Protein AF-A0A524IPP9-F1 (afdb_monomer)

Foldseek 3Di:
DDDPDPQWDQDDPNPDIDHPPAFAADEDPVDDDDDCPCVDWQLVNLVVQLVVQCVVPNNVSSCVVCVPSRDGHAPADPPLPDDDPDDDPPVCPVVVVPDPDDHDDADPCGDPDPSNDPVVSVQVCCCVPPVVHRPPDDDRHHYDD

Mean predicted aligned error: 6.56 Å

Structure (mmCIF, N/CA/C/O backbone):
data_AF-A0A524IPP9-F1
#
_entry.id   AF-A0A524IPP9-F1
#
loop_
_atom_site.group_PDB
_atom_site.id
_atom_site.type_symbol
_atom_site.label_atom_id
_atom_site.label_alt_id
_atom_site.label_comp_id
_atom_site.label_asym_id
_atom_site.label_entity_id
_atom_site.label_seq_id
_atom_site.pdbx_PDB_ins_code
_atom_site.Cartn_x
_atom_site.Cartn_y
_atom_site.Cartn_z
_atom_site.occupancy
_atom_site.B_iso_or_equiv
_atom_site.auth_seq_id
_atom_site.auth_comp_id
_atom_site.auth_asym_id
_atom_site.auth_atom_id
_atom_site.pdbx_PDB_model_num
ATOM 1 N N . MET A 1 1 ? -23.824 3.805 7.395 1.00 47.44 1 MET A N 1
ATOM 2 C CA . MET A 1 1 ? -24.489 5.099 7.133 1.00 47.44 1 MET A CA 1
ATOM 3 C C . MET A 1 1 ? -23.413 6.177 7.141 1.00 47.44 1 MET A C 1
ATOM 5 O O . MET A 1 1 ? -22.687 6.257 8.122 1.00 47.44 1 MET A O 1
ATOM 9 N N . VAL A 1 2 ? -23.235 6.924 6.047 1.00 62.75 2 VAL A N 1
ATOM 10 C CA . VAL A 1 2 ? -22.328 8.087 6.006 1.00 62.75 2 VAL A CA 1
ATOM 11 C C . VAL A 1 2 ? -23.148 9.299 6.434 1.00 62.75 2 VAL A C 1
ATOM 13 O O . VAL A 1 2 ? -24.167 9.591 5.811 1.00 62.75 2 VAL A O 1
ATOM 16 N N . ARG A 1 3 ? -22.765 9.955 7.534 1.00 72.69 3 ARG A N 1
ATOM 17 C CA . ARG A 1 3 ? -23.484 11.130 8.036 1.00 72.69 3 ARG A CA 1
ATOM 18 C C . ARG A 1 3 ? -22.916 12.378 7.370 1.00 72.69 3 ARG A C 1
ATOM 20 O O . ARG A 1 3 ? -21.836 12.835 7.728 1.00 72.69 3 ARG A O 1
ATOM 27 N N . ASN A 1 4 ? -23.641 12.908 6.394 1.00 83.62 4 ASN A N 1
ATOM 28 C CA . ASN A 1 4 ? -23.262 14.144 5.714 1.00 83.62 4 ASN A CA 1
ATOM 29 C C . ASN A 1 4 ? -23.526 15.368 6.611 1.00 83.62 4 ASN A C 1
ATOM 31 O O . ASN A 1 4 ? -24.336 15.307 7.535 1.00 83.62 4 ASN A O 1
ATOM 35 N N . GLY A 1 5 ? -22.837 16.481 6.340 1.00 86.06 5 GLY A N 1
ATOM 36 C CA . GLY A 1 5 ? -23.122 17.779 6.969 1.00 86.06 5 GLY A CA 1
ATOM 37 C C . GLY A 1 5 ? -22.585 17.985 8.391 1.00 86.06 5 GLY A C 1
ATOM 38 O O . GLY A 1 5 ? -22.835 19.026 8.979 1.00 86.06 5 GLY A O 1
ATOM 39 N N . ILE A 1 6 ? -21.810 17.049 8.946 1.00 89.31 6 ILE A N 1
ATOM 40 C CA . ILE A 1 6 ? -21.233 17.172 10.304 1.00 89.31 6 ILE A CA 1
ATOM 41 C C . ILE A 1 6 ? -19.899 17.938 10.354 1.00 89.31 6 ILE A C 1
ATOM 43 O O . ILE A 1 6 ? -19.175 17.850 11.339 1.00 89.31 6 ILE A O 1
ATOM 47 N N . GLY A 1 7 ? -19.531 18.633 9.274 1.00 90.25 7 GLY A N 1
ATOM 48 C CA . GLY A 1 7 ? -18.284 19.406 9.202 1.00 90.25 7 GLY A CA 1
ATOM 49 C C . GLY A 1 7 ? -17.005 18.569 9.078 1.00 90.25 7 GLY A C 1
ATOM 50 O O . GLY A 1 7 ? -15.910 19.121 9.157 1.00 90.25 7 GLY A O 1
ATOM 51 N N . VAL A 1 8 ? -17.117 17.253 8.862 1.00 91.12 8 VAL A N 1
ATOM 52 C CA . VAL A 1 8 ? -15.955 16.381 8.643 1.00 91.12 8 VAL A CA 1
ATOM 53 C C . VAL A 1 8 ? -15.269 16.741 7.328 1.00 91.12 8 VAL A C 1
ATOM 55 O O . VAL A 1 8 ? -15.897 16.754 6.270 1.00 91.12 8 VAL A O 1
ATOM 58 N N . ARG A 1 9 ? -13.961 16.984 7.396 1.00 90.19 9 ARG A N 1
ATOM 59 C CA . ARG A 1 9 ? -13.098 17.238 6.240 1.00 90.19 9 ARG A CA 1
ATOM 60 C C . ARG A 1 9 ? -11.919 16.274 6.234 1.00 90.19 9 ARG A C 1
ATOM 62 O O . ARG A 1 9 ? -11.487 15.804 7.291 1.00 90.19 9 ARG A O 1
ATOM 69 N N . SER A 1 10 ? -11.412 15.968 5.041 1.00 90.44 10 SER A N 1
ATOM 70 C CA . SER A 1 10 ? -10.164 15.221 4.889 1.00 90.44 10 SER A CA 1
ATOM 71 C C . SER A 1 10 ? -9.026 15.985 5.555 1.00 90.44 10 SER A C 1
ATOM 73 O O . SER A 1 10 ? -8.926 17.205 5.424 1.00 90.44 10 SER A O 1
ATOM 75 N N . TRP A 1 11 ? -8.174 15.261 6.268 1.00 90.88 11 TRP A N 1
ATOM 76 C CA . TRP A 1 11 ? -6.976 15.814 6.874 1.00 90.88 11 TRP A CA 1
ATOM 77 C C . TRP A 1 11 ? -5.749 15.394 6.074 1.00 90.88 11 TRP A C 1
ATOM 79 O O . TRP A 1 11 ? -5.556 14.198 5.827 1.00 90.88 11 TRP A O 1
ATOM 89 N N . GLU A 1 12 ? -4.946 16.385 5.679 1.00 87.00 12 GLU A N 1
ATOM 90 C CA . GLU A 1 12 ? -3.829 16.215 4.742 1.00 87.00 12 GLU A CA 1
ATOM 91 C C . GLU A 1 12 ? -4.294 15.475 3.468 1.00 87.00 12 GLU A C 1
ATOM 93 O O . GLU A 1 12 ? -5.459 15.583 3.071 1.00 87.00 12 GLU A O 1
ATOM 98 N N . SER A 1 13 ? -3.415 14.705 2.827 1.00 82.94 13 SER A N 1
ATOM 99 C CA . SER A 1 13 ? -3.715 13.858 1.662 1.00 82.94 13 SER A CA 1
ATOM 100 C C . SER A 1 13 ? -4.561 12.627 2.030 1.00 82.94 13 SER A C 1
ATOM 102 O O . SER A 1 13 ? -4.184 11.492 1.748 1.00 82.94 13 SER A O 1
ATOM 104 N N . ALA A 1 14 ? -5.696 12.851 2.698 1.00 80.62 14 ALA A N 1
ATOM 105 C CA . ALA A 1 14 ? -6.619 11.835 3.200 1.00 80.62 14 ALA A CA 1
ATOM 106 C C . ALA A 1 14 ? -5.980 10.827 4.177 1.00 80.62 14 ALA A C 1
ATOM 108 O O . ALA A 1 14 ? -6.370 9.661 4.225 1.00 80.62 14 ALA A O 1
ATOM 109 N N . GLN A 1 15 ? -5.059 11.288 5.029 1.00 84.12 15 GLN A N 1
ATOM 110 C CA . GLN A 1 15 ? -4.504 10.483 6.132 1.00 84.12 15 GLN A CA 1
ATOM 111 C C . GLN A 1 15 ? -5.501 10.285 7.293 1.00 84.12 15 GLN A C 1
ATOM 113 O O . GLN A 1 15 ? -5.188 9.724 8.342 1.00 84.12 15 GLN A O 1
ATOM 118 N N . GLY A 1 16 ? -6.719 10.793 7.135 1.00 87.75 16 GLY A N 1
ATOM 119 C CA . GLY A 1 16 ? -7.836 10.638 8.046 1.00 87.75 16 GLY A CA 1
ATOM 120 C C . GLY A 1 16 ? -8.797 11.807 7.896 1.00 87.75 16 GLY A C 1
ATOM 121 O O . GLY A 1 16 ? -8.810 12.502 6.877 1.00 87.75 16 GLY A O 1
ATOM 122 N N . PHE A 1 17 ? -9.589 12.029 8.934 1.00 90.94 17 PHE A N 1
ATOM 123 C CA . PHE A 1 17 ? -10.654 13.018 8.935 1.00 90.94 17 PHE A CA 1
ATOM 124 C C . PHE A 1 17 ? -10.626 13.827 10.225 1.00 90.94 17 PHE A C 1
ATOM 126 O O . PHE A 1 17 ? -10.297 13.296 11.286 1.00 90.94 17 PHE A O 1
ATOM 133 N N . ARG A 1 18 ? -10.982 15.108 10.131 1.00 92.94 18 ARG A N 1
ATOM 134 C CA . ARG A 1 18 ? -11.064 16.030 11.268 1.00 92.94 18 ARG A CA 1
ATOM 135 C C . ARG A 1 18 ? -12.295 16.926 11.169 1.00 92.94 18 ARG A C 1
ATOM 137 O O . ARG A 1 18 ? -12.816 17.145 10.076 1.00 92.94 18 ARG A O 1
ATOM 144 N 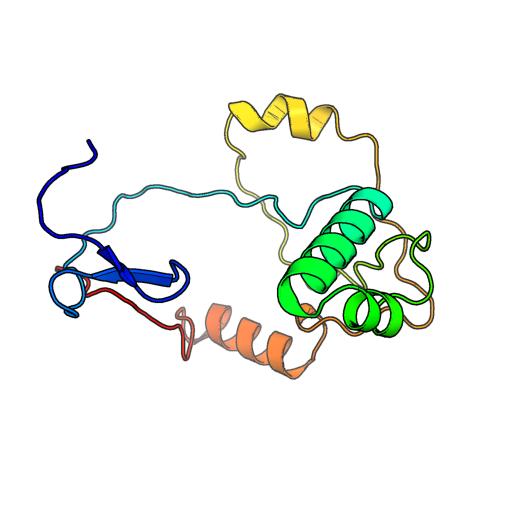N . ILE A 1 19 ? -12.732 17.449 12.313 1.00 93.19 19 ILE A N 1
ATOM 145 C CA . ILE A 1 19 ? -13.727 18.528 12.412 1.00 93.19 19 ILE A CA 1
ATOM 146 C C . ILE A 1 19 ? -13.015 19.728 13.029 1.00 93.19 19 ILE A C 1
ATOM 148 O O . ILE A 1 19 ? -12.442 19.608 14.111 1.00 93.19 19 ILE A O 1
ATOM 152 N N . ASP A 1 20 ? -13.002 20.860 12.326 1.00 92.00 20 ASP A N 1
ATOM 153 C CA . ASP A 1 20 ? -12.340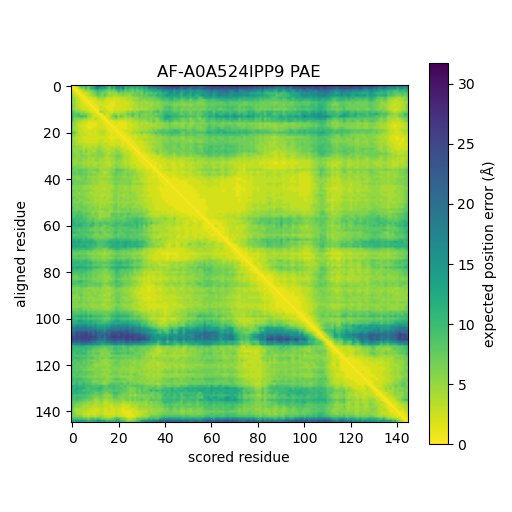 22.102 12.759 1.00 92.00 20 ASP A CA 1
ATOM 154 C C . ASP A 1 20 ? -10.887 21.889 13.223 1.00 92.00 20 ASP A C 1
ATOM 156 O O . ASP A 1 20 ? -10.461 22.378 14.265 1.00 92.00 20 ASP A O 1
ATOM 160 N N . GLY A 1 21 ? -10.133 21.059 12.494 1.00 90.50 21 GLY A N 1
ATOM 161 C CA . GLY A 1 21 ? -8.737 20.738 12.818 1.00 90.50 21 GLY A CA 1
ATOM 162 C C . GLY A 1 21 ? -8.536 19.791 14.009 1.00 90.50 21 GLY A C 1
ATOM 163 O O . GLY A 1 21 ? -7.401 19.376 14.259 1.00 90.50 21 GLY A O 1
ATOM 164 N N . ARG A 1 22 ? -9.607 19.373 14.694 1.00 93.12 22 ARG A N 1
ATOM 165 C CA . ARG A 1 22 ? -9.576 18.435 15.826 1.00 93.12 22 ARG A CA 1
ATOM 166 C C . ARG A 1 22 ? -9.731 16.989 15.364 1.00 93.12 22 ARG A C 1
ATOM 168 O O . ARG A 1 22 ? -10.473 16.699 14.421 1.00 93.12 22 ARG A O 1
ATOM 175 N N . LYS A 1 23 ? -9.023 16.078 16.037 1.00 93.94 23 LYS A N 1
ATOM 176 C CA . LYS A 1 23 ? -9.137 14.632 15.804 1.00 93.94 23 LYS A CA 1
ATOM 177 C C . LYS A 1 23 ? -10.549 14.152 16.135 1.00 93.94 23 LYS A C 1
ATOM 179 O O . LYS A 1 23 ? -11.214 14.692 17.015 1.00 93.94 23 LYS A O 1
ATOM 184 N N . LEU A 1 24 ? -11.004 13.133 15.414 1.00 92.06 24 LEU A N 1
ATOM 185 C CA . LEU A 1 24 ? -12.296 12.511 15.681 1.00 92.06 24 LEU A CA 1
ATOM 186 C C . LEU A 1 24 ? -12.183 11.500 16.821 1.00 92.06 24 LEU A C 1
ATOM 188 O O . LEU A 1 24 ? -11.225 10.728 16.868 1.00 92.06 24 LEU A O 1
ATOM 192 N N . ARG A 1 25 ? -13.207 11.467 17.677 1.00 92.56 25 ARG A N 1
ATOM 193 C CA . ARG A 1 25 ? -13.446 10.366 18.613 1.00 92.56 25 ARG A CA 1
ATOM 194 C C . ARG A 1 25 ? -14.070 9.203 17.847 1.00 92.56 25 ARG A C 1
ATOM 196 O O . ARG A 1 25 ? -15.096 9.389 17.192 1.00 92.56 25 ARG A O 1
ATOM 203 N N . VAL A 1 26 ? -13.442 8.033 17.883 1.00 91.06 26 VAL A N 1
ATOM 204 C CA . VAL A 1 26 ? -13.844 6.865 17.089 1.00 91.06 26 VAL A CA 1
ATOM 205 C C . VAL A 1 26 ? -13.957 5.618 17.955 1.00 91.06 26 VAL A C 1
ATOM 207 O O . VAL A 1 26 ? -13.190 5.438 18.896 1.00 91.06 26 VAL A O 1
ATOM 210 N N . ALA A 1 27 ? -14.876 4.734 17.573 1.00 91.44 27 ALA A N 1
ATOM 211 C CA . ALA A 1 27 ? -14.997 3.391 18.124 1.00 91.44 27 ALA A CA 1
ATOM 212 C C . ALA A 1 27 ? -14.566 2.347 17.074 1.00 91.44 27 ALA A C 1
ATOM 214 O O . ALA A 1 27 ? -14.726 2.590 15.868 1.00 91.44 27 ALA A O 1
ATOM 215 N N . PRO A 1 28 ? -14.042 1.177 17.486 1.00 89.69 28 PRO A N 1
ATOM 216 C CA . PRO A 1 28 ? -13.739 0.087 16.566 1.00 89.69 28 PRO A CA 1
ATOM 217 C C . PRO A 1 28 ? -14.995 -0.365 15.816 1.00 89.69 28 PRO A C 1
ATOM 219 O O . PRO A 1 28 ? -15.973 -0.796 16.417 1.00 89.69 28 PRO A O 1
ATOM 222 N N . SER A 1 29 ? -14.967 -0.323 14.484 1.00 90.69 29 SER A N 1
ATOM 223 C CA . SER A 1 29 ? -16.097 -0.794 13.670 1.00 90.69 29 SER A CA 1
ATOM 224 C C . SER A 1 29 ? -16.165 -2.320 13.541 1.00 90.69 29 SER A C 1
ATOM 226 O O . SER A 1 29 ? -17.136 -2.846 13.005 1.00 90.69 29 SER A O 1
ATOM 228 N N . GLY A 1 30 ? -15.096 -3.033 13.921 1.00 90.69 30 GLY A N 1
ATOM 229 C CA . GLY A 1 30 ? -14.907 -4.457 13.611 1.00 90.69 30 GLY A CA 1
ATOM 230 C C . GLY A 1 30 ? -14.713 -4.754 12.114 1.00 90.69 30 GLY A C 1
ATOM 231 O O . GLY A 1 30 ? -14.539 -5.909 11.721 1.00 90.69 30 GLY A O 1
ATOM 232 N N . GLY A 1 31 ? -14.728 -3.724 11.262 1.00 90.56 31 GLY A N 1
ATOM 233 C CA . GLY A 1 31 ? -14.542 -3.852 9.826 1.00 90.56 31 GLY A CA 1
ATOM 234 C C . GLY A 1 31 ? -13.115 -4.262 9.468 1.00 90.56 31 GLY A C 1
ATOM 235 O O . GLY A 1 31 ? -12.145 -3.821 10.082 1.00 90.56 31 GLY A O 1
ATOM 236 N N . ARG A 1 32 ? -12.981 -5.090 8.430 1.00 90.62 32 ARG A N 1
ATOM 237 C CA . ARG A 1 32 ? -11.686 -5.489 7.865 1.00 90.62 32 ARG A CA 1
ATOM 238 C C . ARG A 1 32 ? -11.561 -4.954 6.450 1.00 90.62 32 ARG A C 1
ATOM 240 O O . ARG A 1 32 ? -12.427 -5.209 5.615 1.00 90.62 32 ARG A O 1
ATOM 247 N N . VAL A 1 33 ? -10.469 -4.249 6.177 1.00 91.44 33 VAL A N 1
ATOM 248 C CA . VAL A 1 33 ? -10.148 -3.726 4.846 1.00 91.44 33 VAL A CA 1
ATOM 249 C C . VAL A 1 33 ? -9.022 -4.563 4.255 1.00 91.44 33 VAL A C 1
ATOM 251 O O . VAL A 1 33 ? -7.982 -4.745 4.879 1.00 91.44 33 VAL A O 1
ATOM 254 N N . PHE A 1 34 ? -9.230 -5.069 3.041 1.00 93.62 34 PHE A N 1
ATOM 255 C CA . PHE A 1 34 ? -8.223 -5.825 2.303 1.00 93.62 34 PHE A CA 1
ATOM 256 C C . PHE A 1 34 ? -7.684 -4.966 1.161 1.00 93.62 34 PHE A C 1
ATOM 258 O O . PHE A 1 34 ? -8.443 -4.572 0.274 1.00 93.62 34 PHE A O 1
ATOM 265 N N . HIS A 1 35 ? -6.381 -4.689 1.169 1.00 92.44 35 HIS A N 1
ATOM 266 C CA . HIS A 1 35 ? -5.727 -3.867 0.156 1.00 92.44 35 HIS A CA 1
ATOM 267 C C . HIS A 1 35 ? -4.856 -4.727 -0.769 1.00 92.44 35 HIS A C 1
ATOM 269 O O . HIS A 1 35 ? -3.904 -5.358 -0.325 1.00 92.44 35 HIS A O 1
ATOM 275 N N . TYR A 1 36 ? -5.163 -4.724 -2.069 1.00 91.94 36 TYR A N 1
ATOM 276 C CA . TYR A 1 36 ? -4.462 -5.524 -3.089 1.00 91.94 36 TYR A CA 1
ATOM 277 C C . TYR A 1 36 ? -3.619 -4.657 -4.042 1.00 91.94 36 TYR A C 1
ATOM 279 O O . TYR A 1 36 ? -3.303 -5.066 -5.157 1.00 91.94 36 TYR A O 1
ATOM 287 N N . GLY A 1 37 ? -3.285 -3.423 -3.643 1.00 89.12 37 GLY A N 1
ATOM 288 C CA . GLY A 1 37 ? -2.715 -2.405 -4.534 1.00 89.12 37 GLY A CA 1
ATOM 289 C C . GLY A 1 37 ? -1.335 -2.724 -5.117 1.00 89.12 37 GLY A C 1
ATOM 290 O O . GLY A 1 37 ? -1.001 -2.156 -6.163 1.00 89.12 37 GLY A O 1
ATOM 291 N N . TRP A 1 38 ? -0.594 -3.626 -4.466 1.00 88.75 38 TRP A N 1
ATOM 292 C CA . TRP A 1 38 ? 0.759 -4.069 -4.822 1.00 88.75 38 TRP A CA 1
ATOM 293 C C . TRP A 1 38 ? 0.807 -5.475 -5.441 1.00 88.75 38 TRP A C 1
ATOM 295 O O . TRP A 1 38 ? 1.871 -5.927 -5.834 1.00 88.75 38 TRP A O 1
ATOM 305 N N . VAL A 1 39 ? -0.332 -6.161 -5.589 1.00 88.50 39 VAL A N 1
ATOM 306 C CA . VAL A 1 39 ? -0.395 -7.534 -6.127 1.00 88.50 39 VAL A CA 1
ATOM 307 C C . VAL A 1 39 ? -0.833 -7.486 -7.593 1.00 88.50 39 VAL A C 1
ATOM 309 O O . VAL A 1 39 ? -1.972 -7.811 -7.933 1.00 88.50 39 VAL A O 1
ATOM 312 N N . ARG A 1 40 ? 0.051 -6.995 -8.467 1.00 91.19 40 ARG A N 1
ATOM 313 C CA . ARG A 1 40 ? -0.213 -6.776 -9.899 1.00 91.19 40 ARG A CA 1
ATOM 314 C C . ARG A 1 40 ? 0.827 -7.513 -10.752 1.00 91.19 40 ARG A C 1
ATOM 316 O O . ARG A 1 40 ? 1.942 -7.699 -10.281 1.00 91.19 40 ARG A O 1
ATOM 323 N N . PRO A 1 41 ? 0.506 -7.877 -12.007 1.00 92.25 41 PRO A N 1
ATOM 324 C CA . PRO A 1 41 ? 1.527 -8.328 -12.948 1.00 92.25 41 PRO A CA 1
ATOM 325 C C . PRO A 1 41 ? 2.672 -7.301 -13.034 1.00 92.25 41 PRO A C 1
ATOM 327 O O . PRO A 1 41 ? 2.370 -6.100 -13.057 1.00 92.25 41 PRO A O 1
ATOM 330 N N . PRO A 1 42 ? 3.948 -7.720 -13.121 1.00 91.88 42 PRO A N 1
ATOM 331 C CA . PRO A 1 42 ? 5.101 -6.817 -13.069 1.00 91.88 42 PRO A CA 1
ATOM 332 C C . PRO A 1 42 ? 5.016 -5.620 -14.024 1.00 91.88 42 PRO A C 1
ATOM 334 O O . PRO A 1 42 ? 5.222 -4.484 -13.606 1.00 91.88 42 PRO A O 1
ATOM 337 N N . HIS A 1 43 ? 4.604 -5.828 -15.277 1.00 92.19 43 HIS A N 1
ATOM 338 C CA . HIS A 1 43 ? 4.433 -4.730 -16.237 1.00 92.19 43 HIS A CA 1
ATOM 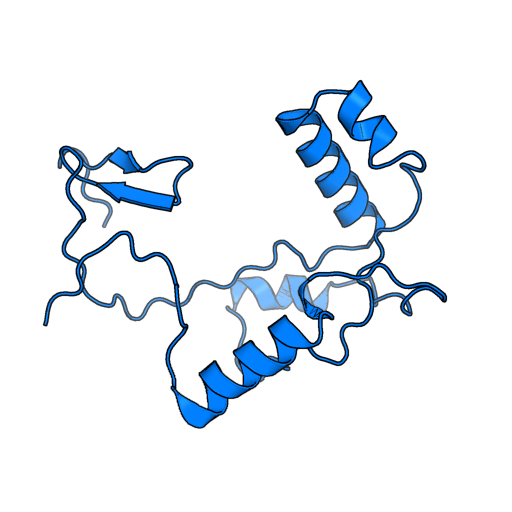339 C C . HIS A 1 43 ? 3.296 -3.770 -15.851 1.00 92.19 43 HIS A C 1
ATOM 341 O O . HIS A 1 43 ? 3.405 -2.557 -16.015 1.00 92.19 43 HIS A O 1
ATOM 347 N N . ALA A 1 44 ? 2.192 -4.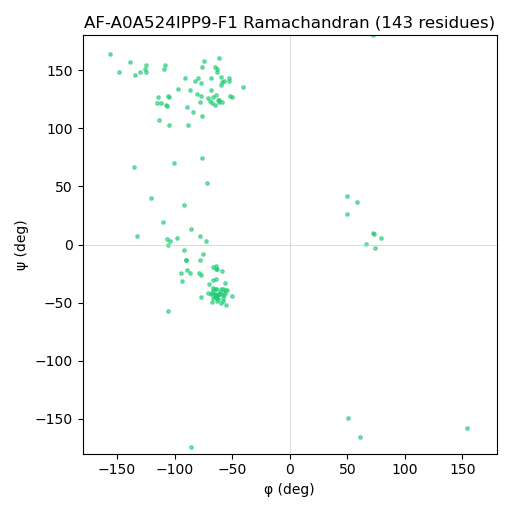281 -15.296 1.00 93.31 44 ALA A N 1
ATOM 348 C CA . ALA A 1 44 ? 1.095 -3.435 -14.828 1.00 93.31 44 ALA A CA 1
ATOM 349 C C . ALA A 1 44 ? 1.481 -2.639 -13.573 1.00 93.31 44 ALA A C 1
ATOM 351 O O . ALA A 1 44 ? 1.022 -1.508 -13.398 1.00 93.31 44 ALA A O 1
ATOM 352 N N . MET A 1 45 ? 2.315 -3.217 -12.704 1.00 93.62 45 MET A N 1
ATOM 353 C CA . MET A 1 45 ? 2.882 -2.510 -11.562 1.00 93.62 45 MET A CA 1
ATOM 354 C C . MET A 1 45 ? 3.845 -1.414 -12.025 1.00 93.62 45 MET A C 1
ATOM 356 O O . MET A 1 45 ? 3.691 -0.277 -11.593 1.00 93.62 45 MET A O 1
ATOM 360 N N . LYS A 1 46 ? 4.739 -1.713 -12.975 1.00 93.50 46 LYS A N 1
ATOM 361 C CA . LYS A 1 46 ? 5.668 -0.742 -13.566 1.00 93.50 46 LYS A CA 1
ATOM 362 C C . LYS A 1 46 ? 4.939 0.468 -14.145 1.00 93.50 46 LYS A C 1
ATOM 364 O O . LYS A 1 46 ? 5.217 1.591 -13.736 1.00 93.50 46 LYS A O 1
ATOM 369 N N . ARG A 1 47 ? 3.934 0.246 -15.003 1.00 94.62 47 ARG A N 1
ATOM 370 C CA . ARG A 1 47 ? 3.114 1.332 -15.574 1.00 94.62 47 ARG A CA 1
ATOM 371 C C . ARG A 1 47 ? 2.456 2.197 -14.501 1.00 94.62 47 ARG A C 1
ATOM 373 O O . ARG A 1 47 ? 2.424 3.415 -14.630 1.00 94.62 47 ARG A O 1
ATOM 380 N N . LYS A 1 48 ? 1.939 1.580 -13.432 1.00 94.44 48 LYS A N 1
ATOM 381 C CA . LYS A 1 48 ? 1.354 2.311 -12.298 1.00 94.44 48 LYS A CA 1
ATOM 382 C C . LYS A 1 48 ? 2.409 3.159 -11.580 1.00 94.44 48 LYS A C 1
ATOM 384 O O . LYS A 1 48 ? 2.111 4.296 -11.232 1.00 94.44 48 LYS A O 1
ATOM 389 N N . THR A 1 49 ? 3.602 2.615 -11.342 1.00 92.75 49 THR A N 1
ATOM 390 C CA . THR A 1 49 ? 4.699 3.337 -10.682 1.00 92.75 49 THR A CA 1
ATOM 391 C C . THR A 1 49 ? 5.156 4.527 -11.523 1.00 92.75 49 THR A C 1
ATOM 393 O O . THR A 1 49 ? 5.245 5.623 -10.982 1.00 92.75 49 THR A O 1
ATOM 396 N N . ILE A 1 50 ? 5.322 4.355 -12.841 1.00 94.50 50 ILE A N 1
ATOM 397 C CA . ILE A 1 50 ? 5.644 5.453 -13.767 1.00 94.50 50 ILE A CA 1
ATOM 398 C C . ILE A 1 50 ? 4.549 6.519 -13.731 1.00 94.50 50 ILE A C 1
ATOM 400 O O . ILE A 1 50 ? 4.853 7.681 -13.502 1.00 94.50 50 ILE A O 1
ATOM 404 N N . ALA A 1 51 ? 3.274 6.136 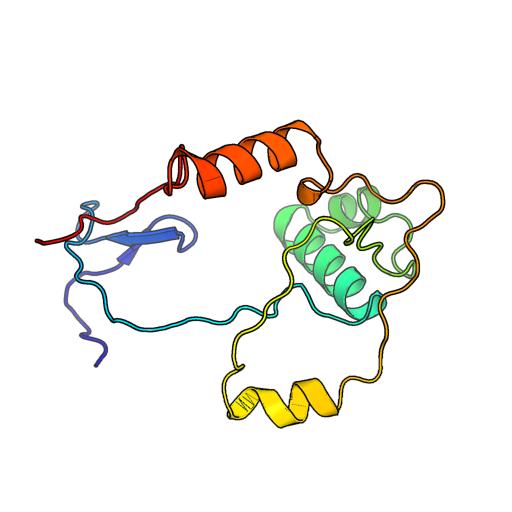-13.867 1.00 94.50 51 ALA A N 1
ATOM 405 C CA . ALA A 1 51 ? 2.164 7.090 -13.826 1.00 94.50 51 ALA A CA 1
ATOM 406 C C . ALA A 1 51 ? 2.121 7.889 -12.510 1.00 94.50 51 ALA A C 1
ATOM 408 O O . ALA A 1 51 ? 1.840 9.087 -12.516 1.00 94.50 51 ALA A O 1
ATOM 409 N N . LEU A 1 52 ? 2.426 7.240 -11.381 1.00 92.88 52 LEU A N 1
ATOM 410 C CA . LEU A 1 52 ? 2.521 7.895 -10.079 1.00 92.88 52 LEU A CA 1
ATOM 411 C C . LEU A 1 52 ? 3.725 8.849 -10.013 1.00 92.88 52 LEU A C 1
ATOM 413 O O . LEU A 1 52 ? 3.584 9.972 -9.536 1.00 92.88 52 LEU A O 1
ATOM 417 N N . ALA A 1 53 ? 4.885 8.435 -10.529 1.00 93.25 53 ALA A N 1
ATOM 418 C CA . ALA A 1 53 ? 6.067 9.285 -10.622 1.00 93.25 53 ALA A CA 1
ATOM 419 C C . ALA A 1 53 ? 5.802 10.513 -11.506 1.00 93.25 53 ALA A C 1
ATOM 421 O O . ALA A 1 53 ? 6.127 11.623 -11.099 1.00 93.25 53 ALA A O 1
ATOM 422 N N . THR A 1 54 ? 5.131 10.344 -12.648 1.00 93.75 54 THR A N 1
ATOM 423 C CA . THR A 1 54 ? 4.748 11.451 -13.534 1.00 93.75 54 THR A CA 1
ATOM 424 C C . THR A 1 54 ? 3.816 12.435 -12.836 1.00 93.75 54 THR A C 1
ATOM 426 O O . THR A 1 54 ? 4.009 13.642 -12.945 1.00 93.75 54 THR A O 1
ATOM 429 N N . LEU A 1 55 ? 2.836 11.938 -12.075 1.00 93.38 55 LEU A N 1
ATOM 430 C CA . LEU A 1 55 ? 1.899 12.788 -11.339 1.00 93.38 55 LEU A CA 1
ATOM 431 C C . LEU A 1 55 ? 2.591 13.638 -10.260 1.00 93.38 55 LEU A C 1
ATOM 433 O O . LEU A 1 55 ? 2.201 14.783 -10.047 1.00 93.38 55 LEU A O 1
ATOM 437 N N . HIS A 1 56 ? 3.590 13.088 -9.567 1.00 89.62 56 HIS A N 1
ATOM 438 C CA . HIS A 1 56 ? 4.251 13.766 -8.445 1.00 89.62 56 HIS A CA 1
ATOM 439 C C . HIS A 1 56 ? 5.516 14.541 -8.827 1.00 89.62 56 HIS A C 1
ATOM 441 O O . HIS A 1 56 ? 5.903 15.457 -8.102 1.00 89.62 56 HIS A O 1
ATOM 447 N N . HIS A 1 57 ? 6.176 14.168 -9.922 1.00 91.56 57 HIS A N 1
ATOM 448 C CA . HIS A 1 57 ? 7.504 14.666 -10.287 1.00 91.56 57 HIS A CA 1
ATOM 449 C C . HIS A 1 57 ? 7.621 15.104 -11.753 1.00 91.56 57 HIS A C 1
ATOM 451 O O . HIS A 1 57 ? 8.721 15.416 -12.201 1.00 91.56 57 HIS A O 1
ATOM 457 N N . GLY A 1 58 ? 6.513 15.142 -12.499 1.00 93.62 58 GLY A N 1
ATOM 458 C CA . GLY A 1 58 ? 6.516 15.496 -13.916 1.00 93.62 58 GLY A CA 1
ATOM 459 C C . GLY A 1 58 ? 7.108 14.403 -14.811 1.00 93.62 58 GLY A C 1
ATOM 460 O O . GLY A 1 58 ? 7.500 13.330 -14.350 1.00 93.62 58 GLY A O 1
ATOM 461 N N . HIS A 1 59 ? 7.137 14.665 -16.119 1.00 91.31 59 HIS A N 1
ATOM 462 C CA . HIS A 1 59 ? 7.597 13.686 -17.106 1.00 91.31 59 HIS A CA 1
ATOM 463 C C . HIS A 1 59 ? 9.097 13.398 -16.976 1.00 91.31 59 HIS A C 1
ATOM 465 O O . HIS A 1 59 ? 9.470 12.244 -16.794 1.00 91.31 59 HIS A O 1
ATOM 471 N N . GLU A 1 60 ? 9.924 14.446 -16.923 1.00 91.06 60 GLU A N 1
ATOM 472 C CA . GLU A 1 60 ? 11.383 14.336 -16.773 1.00 91.06 60 GLU A CA 1
ATOM 473 C C . GLU A 1 60 ? 11.771 13.557 -15.507 1.00 91.06 60 GLU A C 1
ATOM 475 O O . GLU A 1 60 ? 12.592 12.642 -15.544 1.00 91.06 60 GLU A O 1
ATOM 480 N N . GLY A 1 61 ? 11.106 13.836 -14.381 1.00 89.25 61 GLY A N 1
ATOM 481 C CA . GLY A 1 61 ? 11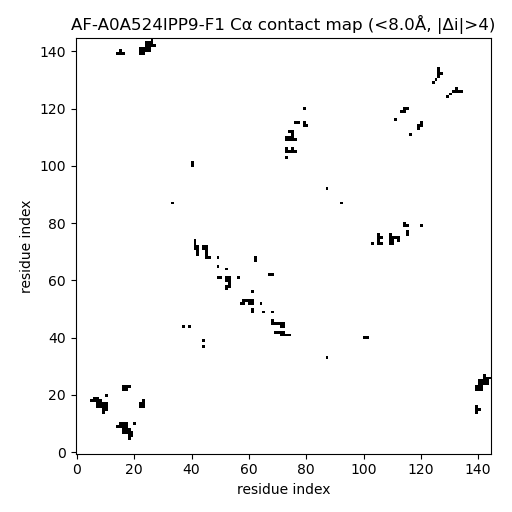.344 13.102 -13.141 1.00 89.25 61 GLY A CA 1
ATOM 482 C C . GLY A 1 61 ? 10.914 11.632 -13.213 1.00 89.25 61 GLY A C 1
ATOM 483 O O . GLY A 1 61 ? 11.489 10.781 -12.527 1.00 89.25 61 GLY A O 1
ATOM 484 N N . ALA A 1 62 ? 9.895 11.301 -14.004 1.00 90.81 62 ALA A N 1
ATOM 485 C CA . ALA A 1 62 ? 9.495 9.913 -14.201 1.00 90.81 62 ALA A CA 1
ATOM 486 C C . ALA A 1 62 ? 10.521 9.149 -15.046 1.00 90.81 62 ALA A C 1
ATOM 488 O O . ALA A 1 62 ? 10.851 8.018 -14.691 1.00 90.81 62 ALA A O 1
ATOM 489 N N . GLU A 1 63 ? 11.050 9.769 -16.102 1.00 91.25 63 GLU A N 1
ATOM 490 C CA . GLU A 1 63 ? 12.088 9.189 -16.964 1.00 91.25 63 GLU A CA 1
ATOM 491 C C . GLU A 1 63 ? 13.401 8.969 -16.206 1.00 91.25 63 GLU A C 1
ATOM 493 O O . GLU A 1 63 ? 13.972 7.885 -16.283 1.00 91.25 63 GLU A O 1
ATOM 498 N N . GLU A 1 64 ? 13.833 9.929 -15.384 1.00 91.31 64 GLU A N 1
ATOM 499 C CA . GLU A 1 64 ? 15.036 9.788 -14.550 1.00 91.31 64 GLU A CA 1
ATOM 500 C C . GLU A 1 64 ? 14.933 8.591 -13.586 1.00 91.31 64 GLU A C 1
ATOM 502 O O . GLU A 1 64 ? 15.878 7.821 -13.413 1.00 91.31 64 GLU A O 1
ATOM 507 N N . ARG A 1 65 ? 13.762 8.400 -12.962 1.00 87.19 65 ARG A N 1
ATOM 508 C CA . ARG A 1 65 ? 13.518 7.298 -12.011 1.00 87.19 65 ARG A CA 1
ATOM 509 C C . ARG A 1 65 ? 13.261 5.960 -12.699 1.00 87.19 65 ARG A C 1
ATOM 511 O O . ARG A 1 65 ? 13.431 4.902 -12.086 1.00 87.19 65 ARG A O 1
ATOM 518 N N . HIS A 1 66 ? 12.790 5.989 -13.938 1.00 88.44 66 HIS A N 1
ATOM 519 C CA . HIS A 1 66 ? 12.405 4.811 -14.702 1.00 88.44 66 HIS A CA 1
ATOM 520 C C . HIS A 1 66 ? 12.941 4.901 -16.135 1.00 88.44 66 HIS A C 1
ATOM 522 O O . HIS A 1 66 ? 12.142 4.961 -17.069 1.00 88.44 66 HIS A O 1
ATOM 528 N N . PRO A 1 67 ? 14.276 4.850 -16.312 1.00 86.62 67 PRO A N 1
ATOM 529 C CA . PRO A 1 67 ? 14.902 5.010 -17.625 1.00 86.62 67 PRO A CA 1
ATOM 530 C C . PRO A 1 67 ? 14.520 3.881 -18.589 1.00 86.62 67 PRO A C 1
ATOM 532 O O . PRO A 1 67 ? 14.426 4.091 -19.791 1.00 86.62 67 PRO A O 1
ATOM 535 N N . ASP A 1 68 ? 14.255 2.688 -18.050 1.00 89.12 68 ASP A N 1
ATOM 536 C CA . ASP A 1 68 ? 13.632 1.589 -18.779 1.00 89.12 68 ASP A CA 1
ATOM 537 C C . ASP A 1 68 ? 12.171 1.454 -18.327 1.00 89.12 68 ASP A C 1
ATOM 539 O O . ASP A 1 68 ? 11.878 0.982 -17.216 1.00 89.12 68 ASP A O 1
ATOM 543 N N . ALA A 1 69 ? 11.255 1.938 -19.166 1.00 87.62 69 ALA A N 1
ATOM 544 C CA . ALA A 1 69 ? 9.819 1.916 -18.913 1.00 87.62 69 ALA A CA 1
ATOM 545 C C . ALA A 1 69 ? 9.190 0.530 -19.140 1.00 87.62 69 ALA A C 1
ATOM 547 O O . ALA A 1 69 ? 8.175 0.214 -18.508 1.00 87.62 69 ALA A O 1
ATOM 548 N N . ASP A 1 70 ? 9.801 -0.296 -19.992 1.00 89.62 70 ASP A N 1
ATOM 549 C CA . ASP A 1 70 ? 9.293 -1.611 -20.385 1.00 89.62 70 ASP A CA 1
ATOM 550 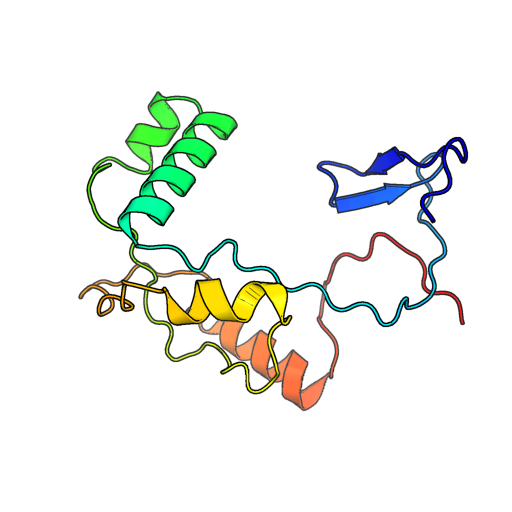C C . ASP A 1 70 ? 9.776 -2.727 -19.454 1.00 89.62 70 ASP A C 1
ATOM 552 O O . ASP A 1 70 ? 9.101 -3.761 -19.320 1.00 89.62 70 ASP A O 1
ATOM 556 N N . ALA A 1 71 ? 10.884 -2.495 -18.741 1.00 89.31 71 ALA A N 1
ATOM 557 C CA . ALA A 1 71 ? 11.377 -3.388 -17.706 1.00 89.31 71 ALA A CA 1
ATOM 558 C C . ALA A 1 71 ? 10.263 -3.763 -16.708 1.00 89.31 71 ALA A C 1
ATOM 560 O O . ALA A 1 71 ? 9.615 -2.882 -16.123 1.00 89.31 71 ALA A O 1
ATOM 561 N N . PRO A 1 72 ? 10.034 -5.068 -16.463 1.00 89.44 72 PRO A N 1
ATOM 562 C CA . PRO A 1 72 ? 9.064 -5.509 -15.474 1.00 89.44 72 PRO A CA 1
ATOM 563 C C . PRO A 1 72 ? 9.438 -4.975 -14.087 1.00 89.44 72 PRO A C 1
ATOM 565 O O . PRO A 1 72 ? 10.611 -4.889 -13.734 1.00 89.44 72 PRO A O 1
ATOM 568 N N . PHE A 1 73 ? 8.432 -4.632 -13.281 1.00 89.19 73 PHE A N 1
ATOM 569 C CA . PHE A 1 73 ? 8.664 -4.220 -11.898 1.00 89.19 73 PHE A CA 1
ATOM 570 C C . PHE A 1 73 ? 9.307 -5.357 -11.093 1.00 89.19 73 PHE A C 1
ATOM 572 O O . PHE A 1 73 ? 8.734 -6.449 -11.005 1.00 89.19 73 PHE A O 1
ATOM 579 N N . ASP A 1 74 ? 10.460 -5.088 -10.481 1.00 88.50 74 ASP A N 1
ATOM 580 C CA . ASP A 1 74 ? 11.117 -6.021 -9.572 1.00 88.50 74 ASP A CA 1
ATOM 581 C C . ASP A 1 74 ? 10.514 -5.877 -8.174 1.00 88.50 74 ASP A C 1
ATOM 583 O O . ASP A 1 74 ? 10.643 -4.850 -7.517 1.00 88.50 74 ASP A O 1
ATOM 587 N N . TYR A 1 75 ? 9.840 -6.922 -7.702 1.00 86.06 75 TYR A N 1
ATOM 588 C CA . TYR A 1 75 ? 9.285 -6.965 -6.349 1.00 86.06 75 TYR A CA 1
ATOM 589 C C . TYR A 1 75 ? 10.350 -7.204 -5.266 1.00 86.06 75 TYR A C 1
ATOM 591 O O . TYR A 1 75 ? 10.047 -7.120 -4.072 1.00 86.06 75 TYR A O 1
ATOM 599 N N . GLY A 1 76 ? 11.586 -7.499 -5.673 1.00 85.62 76 GLY A N 1
ATOM 600 C CA . GLY A 1 76 ? 12.670 -7.922 -4.808 1.00 85.62 76 GLY A CA 1
ATOM 601 C C . GLY A 1 76 ? 12.353 -9.228 -4.089 1.00 85.62 76 GLY A C 1
ATOM 602 O O . GLY A 1 76 ? 11.419 -9.969 -4.410 1.00 85.62 76 GLY A O 1
ATOM 603 N N . GLU A 1 77 ? 13.156 -9.527 -3.075 1.00 82.81 77 GLU A N 1
ATOM 604 C CA . GLU A 1 77 ? 12.961 -10.725 -2.274 1.00 82.81 77 GLU A CA 1
ATOM 605 C C . GLU A 1 77 ? 11.679 -10.602 -1.434 1.00 82.81 77 GLU A C 1
ATOM 607 O O . GLU A 1 77 ? 11.510 -9.642 -0.685 1.00 82.81 77 GLU A O 1
ATOM 612 N N . LEU A 1 78 ? 10.749 -11.554 -1.568 1.00 83.19 78 LEU A N 1
ATOM 613 C CA . LEU A 1 78 ? 9.487 -11.566 -0.810 1.00 83.19 78 LEU A CA 1
ATOM 614 C C . LEU A 1 78 ? 9.453 -12.629 0.296 1.00 83.19 78 LEU A C 1
ATOM 616 O O . LEU A 1 78 ? 8.427 -12.795 0.956 1.00 83.19 78 LEU A O 1
ATOM 620 N N . ILE A 1 79 ? 10.558 -13.346 0.532 1.00 80.88 79 ILE A N 1
ATOM 621 C CA . ILE A 1 79 ? 10.607 -14.472 1.485 1.00 80.88 79 ILE A CA 1
ATOM 622 C C . ILE A 1 79 ? 10.348 -14.041 2.936 1.00 80.88 79 ILE A C 1
ATOM 624 O O . ILE A 1 79 ? 10.052 -14.871 3.790 1.00 80.88 79 ILE A O 1
ATOM 628 N N . HIS A 1 80 ? 10.493 -12.746 3.223 1.00 79.12 80 HIS A N 1
ATOM 629 C CA . HIS A 1 80 ? 10.330 -12.167 4.554 1.00 79.12 80 HIS A CA 1
ATOM 630 C C . HIS A 1 80 ? 8.910 -11.668 4.835 1.00 79.12 80 HIS A C 1
ATOM 632 O O . HIS A 1 80 ? 8.641 -11.222 5.950 1.00 79.12 80 HIS A O 1
ATOM 638 N N . LEU A 1 81 ? 8.012 -11.714 3.847 1.00 82.19 81 LEU A N 1
ATOM 639 C CA . LEU A 1 81 ? 6.619 -11.337 4.043 1.00 82.19 81 LEU A CA 1
ATOM 640 C C . LEU A 1 81 ? 5.855 -12.446 4.771 1.00 82.19 81 LEU A C 1
ATOM 642 O O . LEU A 1 81 ? 5.989 -13.631 4.462 1.00 82.19 81 LEU A O 1
ATOM 646 N N . ASP A 1 82 ? 4.999 -12.043 5.706 1.00 84.06 82 ASP A N 1
ATOM 647 C CA . ASP A 1 82 ? 4.136 -12.976 6.420 1.00 84.06 82 ASP A CA 1
ATOM 648 C C . ASP A 1 82 ? 3.082 -13.566 5.472 1.00 84.06 82 ASP A C 1
ATOM 650 O O . ASP A 1 82 ? 2.403 -12.856 4.721 1.00 84.06 82 ASP A O 1
ATOM 654 N N . ARG A 1 83 ? 2.908 -14.891 5.529 1.00 88.00 83 ARG A N 1
ATOM 655 C CA . ARG A 1 83 ? 1.845 -15.568 4.781 1.00 88.00 83 ARG A CA 1
ATOM 656 C C . ARG A 1 83 ? 0.492 -15.249 5.405 1.00 88.00 83 ARG A C 1
ATOM 658 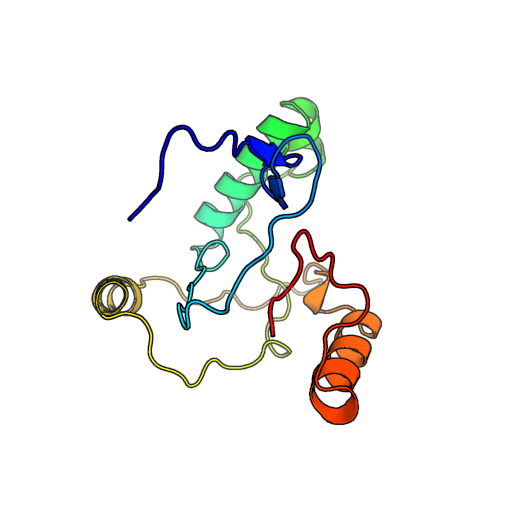O O . ARG A 1 83 ? 0.261 -15.485 6.590 1.00 88.00 83 ARG A O 1
ATOM 665 N N . PHE A 1 84 ? -0.430 -14.754 4.585 1.00 90.06 84 PHE A N 1
ATOM 666 C CA . PHE A 1 84 ? -1.810 -14.557 5.003 1.00 90.06 84 PHE A CA 1
ATOM 667 C C . PHE A 1 84 ? -2.552 -15.900 5.032 1.00 90.06 84 PHE A C 1
ATOM 669 O O . PHE A 1 84 ? -2.825 -16.481 3.986 1.00 90.06 84 PHE A O 1
ATOM 676 N N . ASN A 1 85 ? -2.896 -16.370 6.233 1.00 92.31 85 ASN A N 1
ATOM 677 C CA . ASN A 1 85 ? -3.605 -17.641 6.451 1.00 92.31 85 ASN A CA 1
ATOM 678 C C . ASN A 1 85 ? -5.124 -17.471 6.653 1.00 92.31 85 ASN A C 1
ATOM 680 O O . ASN A 1 85 ? -5.822 -18.422 6.994 1.00 92.31 85 ASN A O 1
ATOM 684 N N . GLY A 1 86 ? -5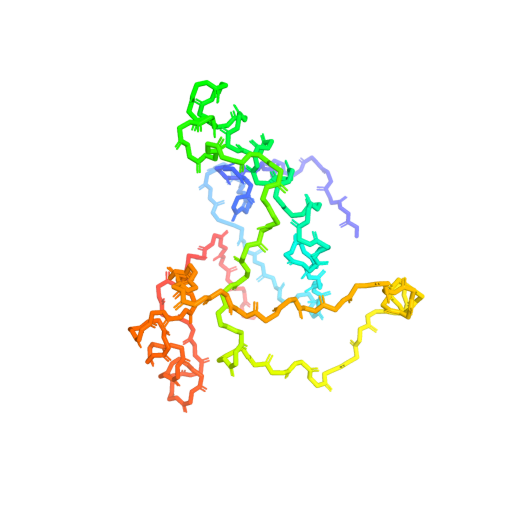.644 -16.250 6.505 1.00 91.75 86 GLY A N 1
ATOM 685 C CA . GLY A 1 86 ? -7.069 -15.967 6.663 1.00 91.75 86 GLY A CA 1
ATOM 686 C C . GLY A 1 86 ? -7.882 -16.208 5.389 1.00 91.75 86 GLY A C 1
ATOM 687 O O . GLY A 1 86 ? -7.383 -16.658 4.361 1.00 91.75 86 GLY A O 1
ATOM 688 N N . SER A 1 87 ? -9.165 -15.847 5.442 1.00 93.56 87 SER A N 1
ATOM 689 C CA . SER A 1 87 ? -10.055 -15.877 4.275 1.00 93.56 87 SER A CA 1
ATOM 690 C C . SER A 1 87 ? -10.169 -14.505 3.618 1.00 93.56 87 SER A C 1
ATOM 692 O O . SER A 1 87 ? -10.412 -13.501 4.290 1.00 93.56 87 SER A O 1
ATOM 694 N N . HIS A 1 88 ? -10.051 -14.470 2.291 1.00 94.25 88 HIS A N 1
ATOM 695 C CA . HIS A 1 88 ? -10.347 -13.278 1.500 1.00 94.25 88 HIS A CA 1
ATOM 696 C C . HIS A 1 88 ? -11.867 -13.061 1.363 1.00 94.25 88 HIS A C 1
ATOM 698 O O . HIS A 1 88 ? -12.629 -14.036 1.378 1.00 94.25 88 HIS A O 1
ATOM 704 N N . PRO A 1 89 ? -12.331 -11.807 1.177 1.00 95.25 89 PRO A N 1
ATOM 705 C CA . PRO A 1 89 ? -13.733 -11.510 0.891 1.00 95.25 89 PRO A CA 1
ATOM 706 C C . PRO A 1 89 ? -14.258 -12.319 -0.299 1.00 95.25 89 PRO A C 1
ATOM 708 O O . PRO A 1 89 ? -13.542 -12.510 -1.283 1.00 95.25 89 PRO A O 1
ATOM 711 N N . ALA A 1 90 ? -15.519 -12.760 -0.242 1.00 95.88 90 ALA A N 1
ATOM 712 C CA . ALA A 1 90 ? -16.119 -13.600 -1.283 1.00 95.88 90 ALA A CA 1
ATOM 713 C C . ALA A 1 90 ? -16.003 -12.981 -2.687 1.00 95.88 90 ALA A C 1
ATOM 715 O O . ALA A 1 90 ? -15.648 -13.677 -3.636 1.00 95.88 90 ALA A O 1
ATOM 716 N N . VAL A 1 91 ? -16.183 -11.659 -2.781 1.00 95.81 91 VAL A N 1
ATOM 717 C CA . VAL A 1 91 ? -16.048 -10.875 -4.021 1.00 95.81 91 VAL A CA 1
ATOM 718 C C . VAL A 1 91 ? -14.661 -10.973 -4.671 1.00 95.81 91 VAL A C 1
ATOM 720 O O . VAL A 1 91 ? -14.530 -10.777 -5.873 1.00 95.81 91 VAL A O 1
ATOM 723 N N . MET A 1 92 ? -13.615 -11.313 -3.908 1.00 95.19 92 MET A N 1
ATOM 724 C CA . MET A 1 92 ? -12.249 -11.444 -4.426 1.00 95.19 92 MET A CA 1
ATOM 725 C C . MET A 1 92 ? -11.909 -12.855 -4.913 1.00 95.19 92 MET A C 1
ATOM 727 O O . MET A 1 92 ? -10.910 -13.022 -5.611 1.00 95.19 92 MET A O 1
ATOM 731 N N . LYS A 1 93 ? -12.718 -13.876 -4.592 1.00 94.38 93 LYS A N 1
ATOM 732 C CA . LYS A 1 93 ? -12.396 -15.282 -4.895 1.00 94.38 93 LYS A CA 1
ATOM 733 C C . LYS A 1 93 ? -12.176 -15.525 -6.388 1.00 94.38 93 LYS A C 1
ATOM 735 O O . LYS A 1 93 ? -11.193 -16.161 -6.757 1.00 94.38 93 LYS A O 1
ATOM 740 N N . GLN A 1 94 ? -13.059 -15.002 -7.242 1.00 95.50 94 GLN A N 1
ATOM 741 C CA . GLN A 1 94 ? -12.941 -15.170 -8.693 1.00 95.50 94 GLN A CA 1
ATOM 742 C C . GLN A 1 94 ? -11.673 -14.505 -9.231 1.00 95.50 94 GLN A C 1
ATOM 744 O O . GLN A 1 94 ? -10.939 -15.122 -9.993 1.00 95.50 94 GLN A O 1
ATOM 749 N N . ARG A 1 95 ? -11.369 -13.284 -8.780 1.00 92.81 95 ARG A N 1
ATOM 750 C CA . ARG A 1 95 ? -10.178 -12.543 -9.212 1.00 92.81 95 ARG A CA 1
ATOM 751 C C . ARG A 1 95 ? -8.874 -13.224 -8.799 1.00 92.81 95 ARG A C 1
ATOM 753 O O . ARG A 1 95 ? -7.923 -13.215 -9.566 1.00 92.81 95 ARG A O 1
ATOM 760 N N . ILE A 1 96 ? -8.833 -13.816 -7.604 1.00 91.94 96 ILE A N 1
ATOM 761 C CA . ILE A 1 96 ? -7.671 -14.583 -7.134 1.00 91.94 96 ILE A CA 1
ATOM 762 C C . ILE A 1 96 ? -7.496 -15.859 -7.968 1.00 91.94 96 ILE A C 1
ATOM 764 O O . ILE A 1 96 ? -6.375 -16.184 -8.346 1.00 91.94 96 ILE A O 1
ATOM 768 N N . ARG A 1 97 ? -8.592 -16.562 -8.288 1.00 92.69 97 ARG A N 1
ATOM 769 C CA . ARG A 1 97 ? -8.565 -17.770 -9.133 1.00 92.69 97 ARG A CA 1
ATOM 770 C C . ARG A 1 97 ? -8.160 -17.478 -10.575 1.00 92.69 97 ARG A C 1
ATOM 772 O O . ARG A 1 97 ? -7.421 -18.255 -11.154 1.00 92.69 97 ARG A O 1
ATOM 779 N N . ALA A 1 98 ? -8.624 -16.362 -11.126 1.00 93.69 98 ALA A N 1
ATOM 780 C CA . ALA A 1 98 ? -8.309 -15.922 -12.482 1.00 93.69 98 ALA A CA 1
ATOM 781 C C . ALA A 1 98 ? -6.914 -15.282 -12.608 1.00 93.69 98 ALA A C 1
ATOM 783 O O . ALA A 1 98 ? -6.603 -14.710 -13.647 1.00 93.69 98 ALA A O 1
ATOM 784 N N . ARG A 1 99 ? -6.085 -15.321 -11.555 1.00 91.06 99 ARG A N 1
ATOM 785 C CA . ARG A 1 99 ? -4.719 -14.800 -11.610 1.00 91.06 99 ARG A CA 1
ATOM 786 C C . ARG A 1 99 ? -3.896 -15.628 -12.599 1.00 91.06 99 ARG A C 1
ATOM 788 O O . ARG A 1 99 ? -3.665 -16.810 -12.373 1.00 91.06 99 ARG A O 1
ATOM 795 N N . ASP A 1 100 ? -3.389 -14.957 -13.617 1.00 90.62 100 ASP A N 1
ATOM 796 C CA . ASP A 1 100 ? -2.659 -15.506 -14.763 1.00 90.62 100 ASP A CA 1
ATOM 797 C C . ASP A 1 100 ? -1.139 -15.287 -14.697 1.00 90.62 100 ASP A C 1
ATOM 799 O O . ASP A 1 100 ? -0.413 -15.657 -15.613 1.00 90.62 100 ASP A O 1
ATOM 803 N N . TRP A 1 101 ? -0.638 -14.702 -13.610 1.00 89.50 101 TRP A N 1
ATOM 804 C CA . TRP A 1 101 ? 0.779 -14.402 -13.440 1.00 89.50 101 TRP A CA 1
ATOM 805 C C . TRP A 1 101 ? 1.336 -15.009 -12.153 1.00 89.50 101 TRP A C 1
ATOM 807 O O . TRP A 1 101 ? 0.661 -15.115 -11.121 1.00 89.50 101 TRP A O 1
ATOM 817 N N . THR A 1 102 ? 2.610 -15.376 -12.205 1.00 85.81 102 THR A N 1
ATOM 818 C CA . THR A 1 102 ? 3.400 -15.806 -11.053 1.00 85.81 102 THR A CA 1
ATOM 819 C C . THR A 1 102 ? 4.420 -14.741 -10.699 1.00 85.81 102 THR A C 1
ATOM 821 O O . THR A 1 102 ? 4.829 -13.951 -11.547 1.00 85.81 102 THR A O 1
ATOM 824 N N . LEU A 1 103 ? 4.837 -14.719 -9.434 1.00 80.56 103 LEU A N 1
ATOM 825 C CA . LEU A 1 103 ? 5.900 -13.818 -9.020 1.00 80.56 103 LEU A CA 1
ATOM 826 C C . LEU A 1 103 ? 7.182 -14.182 -9.793 1.00 80.56 103 LEU A C 1
ATOM 828 O O . LEU A 1 103 ? 7.564 -15.356 -9.747 1.00 80.56 103 LEU A O 1
ATOM 832 N N . PRO A 1 104 ? 7.819 -13.244 -10.516 1.00 73.06 104 PRO A N 1
ATOM 833 C CA . PRO A 1 104 ? 9.121 -13.513 -11.110 1.00 73.06 104 PRO A CA 1
ATOM 834 C C . PRO A 1 104 ? 10.146 -13.770 -10.001 1.00 73.06 104 PRO A C 1
ATOM 836 O O . PRO A 1 104 ? 10.001 -13.268 -8.882 1.00 73.06 104 PRO A O 1
ATOM 839 N N . ALA A 1 105 ? 11.170 -14.570 -10.302 1.00 69.69 105 ALA A N 1
ATOM 840 C CA . ALA A 1 105 ? 12.302 -14.709 -9.396 1.00 69.69 105 ALA A CA 1
ATOM 841 C C . ALA A 1 105 ? 12.936 -13.322 -9.169 1.00 69.69 105 ALA A C 1
ATOM 843 O O . ALA A 1 105 ? 13.023 -12.548 -10.128 1.00 69.69 105 ALA A O 1
ATOM 844 N N . PRO A 1 106 ? 13.352 -12.989 -7.933 1.00 66.75 106 PRO A N 1
ATOM 845 C CA . PRO A 1 106 ? 14.035 -11.728 -7.675 1.00 66.75 106 PRO A CA 1
ATOM 846 C C . PRO A 1 106 ? 15.283 -11.621 -8.558 1.00 66.75 106 PRO A C 1
ATOM 848 O O . PRO A 1 106 ? 15.978 -12.616 -8.785 1.00 66.75 106 PRO A O 1
ATOM 851 N N . GLY A 1 107 ? 15.556 -10.421 -9.075 1.00 61.06 107 GLY A N 1
ATOM 852 C CA . GLY A 1 107 ? 16.730 -10.187 -9.912 1.00 61.06 107 GLY A CA 1
ATOM 853 C C . GLY A 1 107 ? 18.051 -10.463 -9.166 1.00 61.06 107 GLY A C 1
ATOM 854 O O . GLY A 1 107 ? 18.094 -10.427 -7.935 1.00 61.06 107 GLY A O 1
ATOM 855 N N . PRO A 1 108 ? 19.170 -10.686 -9.884 1.00 52.78 108 PRO A N 1
ATOM 856 C CA . PRO A 1 108 ? 20.475 -11.011 -9.286 1.00 52.78 108 PRO A CA 1
ATOM 857 C C . PRO A 1 108 ? 21.055 -9.893 -8.399 1.00 52.78 108 PRO A C 1
ATOM 859 O O . PRO A 1 108 ? 21.895 -10.152 -7.543 1.00 52.78 108 PRO A O 1
ATOM 862 N N . LYS A 1 109 ? 20.593 -8.651 -8.587 1.00 56.81 109 LYS A N 1
ATOM 863 C CA . LYS A 1 109 ? 20.857 -7.485 -7.726 1.00 56.81 109 LYS A CA 1
ATOM 864 C C . LYS A 1 109 ? 19.540 -6.913 -7.189 1.00 56.81 109 LYS A C 1
ATOM 866 O O . LYS A 1 109 ? 19.360 -5.701 -7.243 1.00 56.81 109 LYS A O 1
ATOM 871 N N . GLY A 1 110 ? 18.604 -7.790 -6.811 1.00 60.75 110 GLY A N 1
ATOM 872 C CA . GLY A 1 110 ? 17.201 -7.451 -6.568 1.00 60.75 110 GLY A CA 1
ATOM 873 C C . GLY A 1 110 ? 17.019 -6.122 -5.842 1.00 60.75 110 GLY A C 1
ATOM 874 O O . GLY A 1 110 ? 17.759 -5.825 -4.899 1.00 60.75 110 GLY A O 1
ATOM 875 N N . GLU A 1 111 ? 16.067 -5.312 -6.308 1.00 64.25 111 GLU A N 1
ATOM 876 C CA . GLU A 1 111 ? 15.852 -3.978 -5.751 1.00 64.25 111 GLU A CA 1
ATOM 877 C C . GLU A 1 111 ? 15.714 -4.049 -4.222 1.00 64.25 111 GLU A C 1
ATOM 879 O O . GLU A 1 111 ? 14.938 -4.837 -3.663 1.00 64.25 111 GLU A O 1
ATOM 884 N N . SER A 1 112 ? 16.512 -3.230 -3.529 1.00 69.25 112 SER A N 1
ATOM 885 C CA . SER A 1 112 ? 16.513 -3.161 -2.070 1.00 69.25 112 SER A CA 1
ATOM 886 C C . SER A 1 112 ? 15.286 -2.392 -1.585 1.00 69.25 112 SER A C 1
ATOM 888 O O . SER A 1 112 ? 15.381 -1.251 -1.130 1.00 69.25 112 SER A O 1
ATOM 890 N N . HIS A 1 113 ? 14.126 -3.033 -1.655 1.00 82.75 113 HIS A N 1
ATOM 891 C CA . HIS A 1 113 ? 12.893 -2.503 -1.090 1.00 82.75 113 HIS A CA 1
ATOM 892 C C . HIS A 1 113 ? 12.971 -2.389 0.434 1.00 82.75 113 HIS A C 1
ATOM 894 O O . HIS A 1 113 ? 13.664 -3.152 1.113 1.00 82.75 113 HIS A O 1
ATOM 900 N N . GLU A 1 114 ? 12.213 -1.447 0.994 1.00 82.81 114 GLU A N 1
ATOM 901 C CA . GLU A 1 114 ? 12.205 -1.152 2.431 1.00 82.81 114 GLU A CA 1
ATOM 902 C C . GLU A 1 114 ? 11.877 -2.383 3.293 1.00 82.81 114 GLU A C 1
ATOM 904 O O . GLU A 1 114 ? 12.445 -2.553 4.376 1.00 82.81 114 GLU A O 1
ATOM 909 N N . HIS A 1 115 ? 11.026 -3.289 2.793 1.00 80.69 115 HIS A N 1
ATOM 910 C CA . HIS A 1 115 ? 10.659 -4.527 3.489 1.00 80.69 115 HIS A CA 1
ATOM 911 C C . HIS A 1 115 ? 11.822 -5.517 3.644 1.00 80.69 115 HIS A C 1
ATOM 913 O O . HIS A 1 115 ? 11.783 -6.366 4.535 1.00 80.69 115 HIS A O 1
ATOM 919 N N . ASN A 1 116 ? 12.878 -5.385 2.837 1.00 82.56 116 ASN A N 1
ATOM 920 C CA . ASN A 1 116 ? 14.078 -6.220 2.913 1.00 82.56 116 ASN A CA 1
ATOM 921 C C . ASN A 1 116 ? 15.148 -5.653 3.852 1.00 82.56 116 ASN A C 1
ATOM 923 O O . ASN A 1 116 ? 16.070 -6.370 4.258 1.00 82.56 116 ASN A O 1
ATOM 927 N N . ARG A 1 117 ? 15.017 -4.390 4.276 1.00 86.88 117 ARG A N 1
ATOM 928 C CA . ARG A 1 117 ? 15.983 -3.753 5.173 1.00 86.88 117 ARG A CA 1
ATOM 929 C C . ARG A 1 117 ? 16.003 -4.466 6.528 1.00 86.88 117 ARG A C 1
ATOM 931 O O . ARG A 1 117 ? 14.979 -4.637 7.189 1.00 86.88 117 ARG A O 1
ATOM 938 N N . ARG A 1 118 ? 17.200 -4.844 6.993 1.00 86.69 118 ARG A N 1
ATOM 939 C CA . ARG A 1 118 ? 17.392 -5.577 8.263 1.00 86.69 118 ARG A CA 1
ATOM 940 C C . ARG A 1 118 ? 16.788 -4.857 9.470 1.00 86.69 118 ARG A C 1
ATOM 942 O O . ARG A 1 118 ? 16.197 -5.510 10.323 1.00 86.69 118 ARG A O 1
ATOM 949 N N . SER A 1 119 ? 16.893 -3.529 9.523 1.00 89.00 119 SER A N 1
ATOM 950 C CA . SER A 1 119 ? 16.297 -2.726 10.598 1.00 89.00 119 SER A CA 1
ATOM 951 C C . SER A 1 119 ? 14.770 -2.800 10.594 1.00 89.00 119 SER A C 1
ATOM 953 O O . SER A 1 119 ? 14.178 -2.989 11.650 1.00 89.00 119 SER A O 1
ATOM 955 N N . THR A 1 120 ? 14.138 -2.729 9.418 1.00 87.19 120 THR A N 1
ATOM 956 C CA . THR A 1 120 ? 12.683 -2.881 9.257 1.00 87.19 120 THR A CA 1
ATOM 957 C C . THR A 1 120 ? 12.234 -4.266 9.711 1.00 87.19 120 THR A C 1
ATOM 959 O O . THR A 1 120 ? 11.253 -4.404 10.440 1.00 87.19 120 THR A O 1
ATOM 962 N N . ARG A 1 121 ? 12.997 -5.306 9.355 1.00 86.81 121 ARG A N 1
ATOM 963 C CA . ARG A 1 121 ? 12.732 -6.688 9.778 1.00 86.81 121 ARG A CA 1
ATOM 964 C C . ARG A 1 121 ? 12.836 -6.861 11.292 1.00 86.81 121 ARG A C 1
ATOM 966 O O . ARG A 1 121 ? 11.954 -7.468 11.894 1.00 86.81 121 ARG A O 1
ATOM 973 N N . PHE A 1 122 ? 13.892 -6.323 11.897 1.00 90.44 122 PHE A N 1
ATOM 974 C CA . PHE A 1 122 ? 14.096 -6.383 13.342 1.00 90.44 122 PHE A CA 1
ATOM 975 C C . PHE A 1 122 ? 12.990 -5.638 14.094 1.00 90.44 122 PHE A C 1
ATOM 977 O O . PHE A 1 122 ? 12.373 -6.211 14.989 1.00 90.44 122 PHE A O 1
ATOM 984 N N . LEU A 1 123 ? 12.678 -4.406 13.681 1.00 89.81 123 LEU A N 1
ATOM 985 C CA . LEU A 1 123 ? 11.598 -3.622 14.275 1.00 89.81 123 LEU A CA 1
ATOM 986 C C . LEU A 1 123 ? 10.262 -4.362 14.169 1.00 89.81 123 LEU A C 1
ATOM 988 O O . LEU A 1 123 ? 9.589 -4.551 15.176 1.00 89.81 123 LEU A O 1
ATOM 992 N N . GLY A 1 124 ? 9.924 -4.876 12.983 1.00 86.94 124 GLY A N 1
ATOM 993 C CA . GLY A 1 124 ? 8.701 -5.648 12.786 1.00 86.94 124 GLY A CA 1
ATOM 994 C C . GLY A 1 124 ? 8.635 -6.897 13.671 1.00 86.94 124 GLY A C 1
ATOM 995 O O . GLY A 1 124 ? 7.568 -7.224 14.191 1.00 86.94 124 GLY A O 1
ATOM 996 N N . TRP A 1 125 ? 9.758 -7.588 13.886 1.00 89.06 125 TRP A N 1
ATOM 997 C CA . TRP A 1 125 ? 9.818 -8.723 14.808 1.00 89.06 125 TRP A CA 1
ATOM 998 C C . TRP A 1 125 ? 9.562 -8.297 16.263 1.00 89.06 125 TRP A C 1
ATOM 1000 O O . TRP A 1 125 ? 8.757 -8.944 16.936 1.00 89.06 125 TRP A O 1
ATOM 1010 N N . VAL A 1 126 ? 10.171 -7.200 16.729 1.00 91.25 126 VAL A N 1
ATOM 1011 C CA . VAL A 1 126 ? 9.958 -6.648 18.082 1.00 91.25 126 VAL A CA 1
ATOM 1012 C C . VAL A 1 126 ? 8.500 -6.222 18.282 1.00 91.25 126 VAL A C 1
ATOM 1014 O O . VAL A 1 126 ? 7.878 -6.579 19.284 1.00 91.25 126 VAL A O 1
ATOM 1017 N N . GLU A 1 127 ? 7.924 -5.502 17.320 1.00 91.25 127 GLU A N 1
ATOM 1018 C CA . GLU A 1 127 ? 6.534 -5.040 17.373 1.00 91.25 127 GLU A CA 1
ATOM 1019 C C . GLU A 1 127 ? 5.538 -6.199 17.461 1.00 91.25 127 GLU A C 1
ATOM 1021 O O . GLU A 1 127 ? 4.581 -6.132 18.234 1.00 91.25 127 GLU A O 1
ATOM 1026 N N . ARG A 1 128 ? 5.772 -7.280 16.704 1.00 87.00 128 ARG A N 1
ATOM 1027 C CA . ARG A 1 128 ? 4.885 -8.452 16.674 1.00 87.00 128 ARG A CA 1
ATOM 1028 C C . ARG A 1 128 ? 5.035 -9.353 17.896 1.00 87.00 128 ARG A C 1
ATOM 1030 O O . ARG A 1 128 ? 4.025 -9.780 18.448 1.00 87.00 128 ARG A O 1
ATOM 1037 N N . ASN A 1 129 ? 6.267 -9.654 18.307 1.00 89.38 129 ASN A N 1
ATOM 1038 C CA . ASN A 1 129 ? 6.528 -10.692 19.311 1.00 89.38 129 ASN A CA 1
ATOM 1039 C C . ASN A 1 129 ? 6.618 -10.150 20.739 1.00 89.38 129 ASN A C 1
ATOM 1041 O O . ASN A 1 129 ? 6.242 -10.854 21.671 1.00 89.38 129 ASN A O 1
ATOM 1045 N N . ILE A 1 130 ? 7.094 -8.914 20.916 1.00 91.31 130 ILE A N 1
ATOM 1046 C CA . ILE A 1 130 ? 7.348 -8.341 22.243 1.00 91.31 130 ILE A CA 1
ATOM 1047 C C . ILE A 1 130 ? 6.273 -7.316 22.590 1.00 91.31 130 ILE A C 1
ATOM 1049 O O . ILE A 1 130 ? 5.586 -7.444 23.598 1.00 91.31 130 ILE A O 1
ATOM 1053 N N . LEU A 1 131 ? 6.110 -6.291 21.753 1.00 89.38 131 LEU A N 1
ATOM 1054 C CA . LEU A 1 131 ? 5.325 -5.113 22.128 1.00 89.38 131 LEU A CA 1
ATOM 1055 C C . LEU A 1 131 ? 3.827 -5.263 21.851 1.00 89.38 131 LEU A C 1
ATOM 1057 O O . LEU A 1 131 ? 3.026 -4.563 22.468 1.00 89.38 131 LEU A O 1
ATOM 1061 N N . ARG A 1 132 ? 3.449 -6.129 20.901 1.00 85.38 132 ARG A N 1
ATOM 1062 C CA . ARG A 1 132 ? 2.076 -6.275 20.377 1.00 85.38 132 ARG A CA 1
ATOM 1063 C C . ARG A 1 132 ? 1.432 -4.937 19.978 1.00 85.38 132 ARG A C 1
ATOM 1065 O O . ARG A 1 132 ? 0.213 -4.791 19.987 1.00 85.38 132 ARG A O 1
ATOM 1072 N N . ARG A 1 133 ? 2.259 -3.952 19.623 1.00 84.69 133 ARG A N 1
ATOM 1073 C CA . ARG A 1 133 ? 1.870 -2.609 19.176 1.00 84.69 133 ARG A CA 1
ATOM 1074 C C . ARG A 1 133 ? 2.894 -2.101 18.171 1.00 84.69 133 ARG A C 1
ATOM 1076 O O . ARG A 1 133 ? 4.075 -2.424 18.285 1.00 84.69 133 ARG A O 1
ATOM 1083 N N . ARG A 1 134 ? 2.436 -1.281 17.226 1.00 84.44 134 ARG A N 1
ATOM 1084 C CA . ARG A 1 134 ? 3.302 -0.566 16.284 1.00 84.44 134 ARG A CA 1
ATOM 1085 C C . ARG A 1 134 ? 3.879 0.678 16.946 1.00 84.44 134 ARG A C 1
ATOM 1087 O O . ARG A 1 134 ? 3.135 1.451 17.555 1.00 84.44 134 ARG A O 1
ATOM 1094 N N . LEU A 1 135 ? 5.190 0.854 16.862 1.00 84.19 135 LEU A N 1
ATOM 1095 C CA . LEU A 1 135 ? 5.886 2.010 17.408 1.00 84.19 135 LEU A CA 1
ATOM 1096 C C . LEU A 1 135 ? 5.881 3.146 16.383 1.00 84.19 135 LEU A C 1
ATOM 1098 O O . LEU A 1 135 ? 6.174 2.940 15.212 1.00 84.19 135 LEU A O 1
ATOM 1102 N N . GLY A 1 136 ? 5.541 4.358 16.825 1.00 83.31 136 GLY A N 1
ATOM 1103 C CA . GLY A 1 136 ? 5.556 5.541 15.956 1.00 83.31 136 GLY A CA 1
ATOM 1104 C C . GLY A 1 136 ? 4.439 5.591 14.907 1.00 83.31 136 GLY A C 1
ATOM 1105 O O . GLY A 1 136 ? 4.463 6.463 14.044 1.00 83.31 136 GLY A O 1
ATOM 1106 N N . GLU A 1 137 ? 3.447 4.697 14.974 1.00 84.62 137 GLU A N 1
ATOM 1107 C CA . GLU A 1 137 ? 2.292 4.748 14.078 1.00 84.62 137 GLU A CA 1
ATOM 1108 C C . GLU A 1 137 ? 1.517 6.057 14.276 1.00 84.62 137 GLU A C 1
ATOM 1110 O O . GLU A 1 137 ? 1.048 6.370 15.375 1.00 84.62 137 GLU A O 1
ATOM 1115 N N . TYR A 1 138 ? 1.369 6.821 13.194 1.00 86.38 138 TYR A N 1
ATOM 1116 C CA . TYR A 1 138 ? 0.601 8.056 13.210 1.00 86.38 138 TYR A CA 1
ATOM 1117 C C . TYR A 1 138 ? -0.886 7.759 13.430 1.00 86.38 138 TYR A C 1
ATOM 1119 O O . TYR A 1 138 ? -1.522 7.047 12.654 1.00 86.38 138 TYR A O 1
ATOM 1127 N N . ARG A 1 139 ? -1.459 8.335 14.492 1.00 88.19 139 ARG A N 1
ATOM 1128 C CA . ARG A 1 139 ? -2.878 8.180 14.841 1.00 88.19 139 ARG A CA 1
ATOM 1129 C C . ARG A 1 139 ? -3.613 9.502 14.700 1.00 88.19 139 ARG A C 1
ATOM 1131 O O . ARG A 1 139 ? -3.478 10.400 15.538 1.00 88.19 139 ARG A O 1
ATOM 1138 N N . ASN A 1 140 ? -4.436 9.602 13.661 1.00 91.25 140 ASN A N 1
ATOM 1139 C CA . ASN A 1 140 ? -5.276 10.769 13.388 1.00 91.25 140 ASN A CA 1
ATOM 1140 C C . ASN A 1 140 ? -6.689 10.664 14.000 1.00 91.25 140 ASN A C 1
ATOM 1142 O O . ASN A 1 140 ? -7.668 11.105 13.406 1.00 91.25 140 ASN A O 1
ATOM 1146 N N . TYR A 1 141 ? -6.810 10.032 15.165 1.00 92.50 141 TYR A N 1
ATOM 1147 C CA . TYR A 1 141 ? -8.072 9.838 15.877 1.00 92.50 141 TYR A CA 1
ATOM 1148 C C . TYR A 1 141 ? -7.815 9.629 17.373 1.00 92.50 141 TYR A C 1
ATOM 1150 O O . TYR A 1 141 ? -6.689 9.329 17.779 1.00 92.50 141 TYR A O 1
ATOM 1158 N N . GLU A 1 142 ? -8.867 9.767 18.171 1.00 91.94 142 GLU A N 1
ATOM 1159 C CA . GLU A 1 142 ? -8.913 9.421 19.591 1.00 91.94 142 GLU A CA 1
ATOM 1160 C C . GLU A 1 142 ? -9.848 8.226 19.760 1.00 91.94 142 GLU A C 1
ATOM 1162 O O . GLU A 1 142 ? -11.003 8.273 19.336 1.00 91.94 142 GLU A O 1
ATOM 1167 N N . LEU A 1 143 ? -9.339 7.128 20.317 1.00 90.38 143 LEU A N 1
ATOM 1168 C CA . LEU A 1 143 ? -10.160 5.947 20.561 1.00 90.38 143 LEU A CA 1
ATOM 1169 C C . LEU A 1 143 ? -11.028 6.211 21.793 1.00 90.38 143 LEU A C 1
ATOM 1171 O O . LEU A 1 143 ? -10.504 6.641 22.819 1.00 90.38 143 LEU A O 1
ATOM 1175 N N . THR A 1 144 ? -12.335 6.007 21.680 1.00 90.31 144 THR A N 1
ATOM 1176 C CA . THR A 1 144 ? -13.224 6.026 22.846 1.00 90.31 144 THR A CA 1
ATOM 1177 C C . THR A 1 144 ? -13.136 4.700 23.584 1.00 90.31 144 THR A C 1
ATOM 1179 O O . THR A 1 144 ? -13.021 3.662 22.928 1.00 90.31 144 THR A O 1
ATOM 1182 N N . ASP A 1 145 ? -13.211 4.760 24.912 1.00 74.75 145 ASP A N 1
ATOM 1183 C CA . ASP A 1 145 ? -13.370 3.584 25.774 1.00 74.75 145 ASP A CA 1
ATOM 1184 C C . ASP A 1 145 ? -14.655 2.800 25.458 1.00 74.75 145 ASP A C 1
ATOM 1186 O O . ASP A 1 145 ? -15.655 3.438 25.036 1.00 74.75 145 ASP A O 1
#

pLDDT: mean 87.3, std 8.48, range [47.44, 95.88]

Radius of gyration: 19.52 Å; Cα contacts (8 Å, |Δi|>4): 118; chains: 1; bounding box: 45×40×46 Å

Solvent-accessible surface area (backbone atoms only — not comparable to full-atom values): 9426 Å² total; per-residue (Å²): 136,87,79,78,91,73,61,71,38,70,34,81,96,60,74,37,46,22,44,93,87,35,64,37,79,42,68,88,80,85,76,83,88,86,84,65,90,83,77,56,56,36,55,62,42,26,51,51,51,44,54,50,34,29,74,75,50,37,65,71,49,20,41,75,77,37,78,63,70,79,54,58,44,73,81,18,76,62,87,83,58,82,82,84,85,75,84,76,62,77,88,48,51,62,62,62,70,67,57,88,71,75,85,74,78,53,53,100,79,39,54,87,48,71,82,65,36,66,67,52,46,51,51,52,48,45,26,64,75,72,64,73,45,77,83,88,68,86,72,57,53,41,79,58,133

Secondary structure (DSSP, 8-state):
---TTS-EEE-TTTS-EEETTEEEEE----------TT-S-HHHHHHHHHHHHHHHHHHHHHHHH-S-SSSPP-----TTSPP--SPPPGGGHHHHHT----PPPPPTT----GGG-HHHHHHHHHIIIIISS-SS----EEE--

Sequence (145 aa):
MVRNGIGVRSWESAQGFRIDGRKLRVAPSGGRVFHYGWVRPPHAMKRKTIALATLHHGHEGAEERHPDADAPFDYGELIHLDRFNGSHPAVMKQRIRARDWTLPAPGPKGESHEHNRRSTRFLGWVERNILRRRLGEYRNYELTD